Protein AF-A0A3C1UK29-F1 (afdb_monomer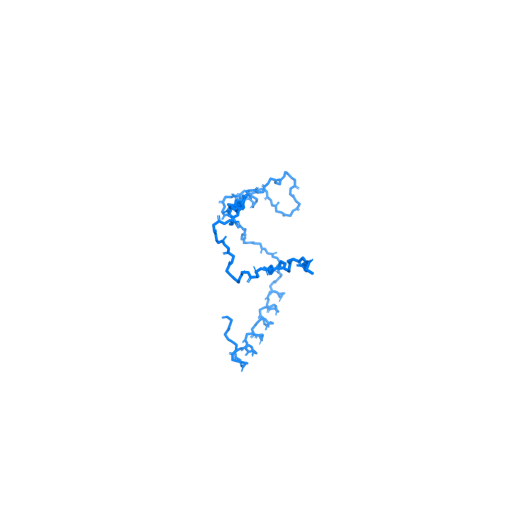_lite)

Sequence (86 aa):
MNLMTEGSDKFEITPAISKQERSNKRFEFTPASCEAPQVLNAAQIQGFNQDGFITGLRLFSPETIAEIRHYFDRLLMEALQSGGSS

Radius of gyration: 26.81 Å; chains: 1; bounding box: 46×78×38 Å

Foldseek 3Di:
DDDDDDDPPDPDPDPPPVPPPPPPDDPDDDQDPDPDDDPDDPVQSVCCRVVVDGDDDPPDDPVRVVVVVVVVVVVVVVCVVVVDDD

Secondary structure (DSSP, 8-state):
------------SS--GGG--------S------SS-SSS-HHHHHHHHHHS-------S-HHHHHHHHHHHHHHHHHHHHTT---

Structure (mmCIF, N/CA/C/O backbone):
data_AF-A0A3C1UK29-F1
#
_entry.id   AF-A0A3C1UK29-F1
#
loop_
_atom_site.group_PDB
_atom_site.id
_atom_site.type_symbol
_atom_site.label_atom_id
_atom_site.label_alt_id
_atom_site.l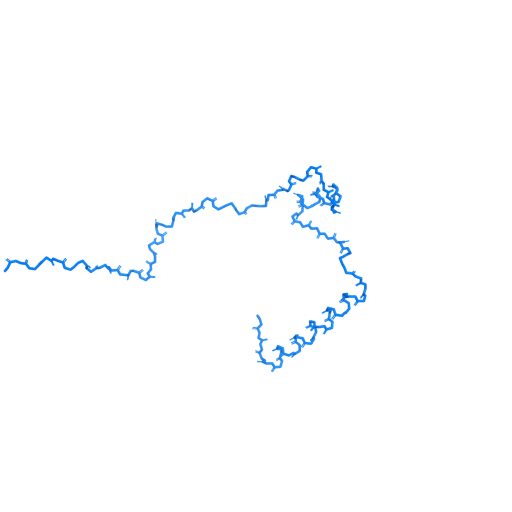abel_comp_id
_atom_site.label_asym_id
_atom_site.label_entity_id
_atom_site.label_seq_id
_atom_site.pdbx_PDB_ins_code
_atom_site.Cartn_x
_atom_site.Cartn_y
_atom_site.Cartn_z
_atom_site.occupancy
_atom_site.B_iso_or_equiv
_atom_site.auth_seq_id
_atom_site.auth_comp_id
_atom_site.auth_asym_id
_atom_site.auth_atom_id
_atom_site.pdbx_PDB_model_num
ATOM 1 N N . MET A 1 1 ? 30.044 64.68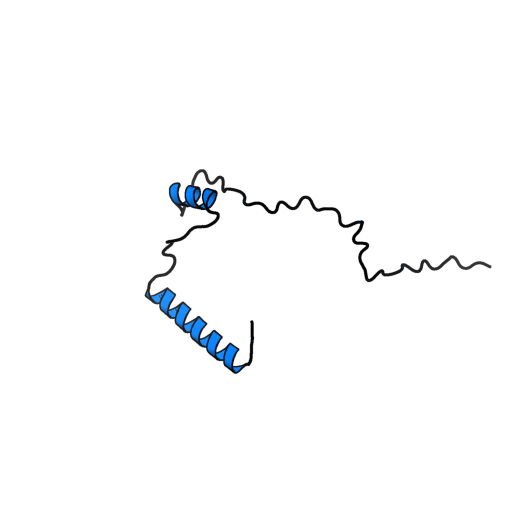9 -2.433 1.00 37.59 1 MET A N 1
ATOM 2 C CA . MET A 1 1 ? 30.344 63.881 -1.229 1.00 37.59 1 MET A CA 1
ATOM 3 C C . MET A 1 1 ? 29.038 63.771 -0.451 1.00 37.59 1 MET A C 1
ATOM 5 O O . MET A 1 1 ? 28.502 64.817 -0.134 1.00 37.59 1 MET A O 1
ATOM 9 N N . ASN A 1 2 ? 28.383 62.630 -0.232 1.00 34.50 2 ASN A N 1
ATOM 10 C CA . ASN A 1 2 ? 28.772 61.221 -0.310 1.00 34.50 2 ASN A CA 1
ATOM 11 C C . ASN A 1 2 ? 27.632 60.390 -0.918 1.00 34.50 2 ASN A C 1
ATOM 13 O O . ASN A 1 2 ? 26.464 60.625 -0.617 1.00 34.50 2 ASN A O 1
ATOM 17 N N . LEU A 1 3 ? 28.002 59.420 -1.754 1.00 38.00 3 LEU A N 1
ATOM 18 C CA . LEU A 1 3 ? 27.126 58.363 -2.248 1.00 38.00 3 LEU A CA 1
ATOM 19 C C . LEU A 1 3 ? 26.787 57.442 -1.067 1.00 38.00 3 LEU A C 1
ATOM 21 O O . LEU A 1 3 ? 27.690 57.034 -0.334 1.00 38.00 3 LEU A O 1
ATOM 25 N N . MET A 1 4 ? 25.501 57.168 -0.854 1.00 37.59 4 MET A N 1
ATOM 26 C CA . MET A 1 4 ? 25.066 56.225 0.169 1.00 37.59 4 MET A CA 1
ATOM 27 C C . MET A 1 4 ? 25.485 54.804 -0.208 1.00 37.59 4 MET A C 1
ATOM 29 O O . MET A 1 4 ? 25.379 54.380 -1.353 1.00 37.59 4 MET A O 1
ATOM 33 N N . THR A 1 5 ? 26.007 54.134 0.807 1.00 41.72 5 THR A N 1
ATOM 34 C CA . THR A 1 5 ? 26.581 52.799 0.879 1.00 41.72 5 THR A CA 1
ATOM 35 C C . THR A 1 5 ? 25.756 51.748 0.134 1.00 41.72 5 THR A C 1
ATOM 37 O O . THR A 1 5 ? 24.615 51.480 0.505 1.00 41.72 5 THR A O 1
ATOM 40 N N . GLU A 1 6 ? 26.350 51.107 -0.877 1.00 43.44 6 GLU A N 1
ATOM 41 C CA . GLU A 1 6 ? 25.832 49.845 -1.405 1.00 43.44 6 GLU A CA 1
ATOM 42 C C . GLU A 1 6 ? 25.973 48.767 -0.324 1.00 43.44 6 GLU A C 1
ATOM 44 O O . GLU A 1 6 ? 27.078 48.385 0.071 1.00 43.44 6 GLU A O 1
ATOM 49 N N . GLY A 1 7 ? 24.835 48.302 0.193 1.00 43.94 7 GLY A N 1
ATOM 50 C CA . GLY A 1 7 ? 24.767 47.084 0.986 1.00 43.94 7 GLY A CA 1
ATOM 51 C C . GLY A 1 7 ? 25.096 45.902 0.084 1.00 43.94 7 GLY A C 1
ATOM 52 O O . GLY A 1 7 ? 24.259 45.463 -0.698 1.00 43.94 7 GLY A O 1
ATOM 53 N N . SER A 1 8 ? 26.328 45.406 0.173 1.00 44.47 8 SER A N 1
ATOM 54 C CA . SER A 1 8 ? 26.698 44.114 -0.399 1.00 44.47 8 SER A CA 1
ATOM 55 C C . SER A 1 8 ? 26.031 43.024 0.433 1.00 44.47 8 SER A C 1
ATOM 57 O O . SER A 1 8 ? 26.555 42.596 1.461 1.00 44.47 8 SER A O 1
ATOM 59 N N . ASP A 1 9 ? 24.836 42.608 0.015 1.00 55.34 9 ASP A N 1
ATOM 60 C CA . ASP A 1 9 ? 24.154 41.479 0.636 1.00 55.34 9 ASP A CA 1
ATOM 61 C C . ASP A 1 9 ? 24.929 40.209 0.268 1.00 55.34 9 ASP A C 1
ATOM 63 O O . ASP A 1 9 ? 24.909 39.705 -0.859 1.00 55.34 9 ASP A O 1
ATOM 67 N N . LYS A 1 10 ? 25.762 39.778 1.210 1.00 51.94 10 LYS A N 1
ATOM 68 C CA . LYS A 1 10 ? 26.702 38.677 1.054 1.00 51.94 10 LYS A CA 1
ATOM 69 C C . LYS A 1 10 ? 25.901 37.376 0.978 1.00 51.94 10 LYS A C 1
ATOM 71 O O . LYS A 1 10 ? 25.458 36.860 1.999 1.00 51.94 10 LYS A O 1
ATOM 76 N N . PHE A 1 11 ? 25.728 36.831 -0.225 1.00 59.47 11 PHE A N 1
ATOM 77 C CA . PHE A 1 11 ? 25.173 35.488 -0.409 1.00 59.47 11 PHE A CA 1
ATOM 78 C C . PHE A 1 11 ? 26.133 34.450 0.198 1.00 59.47 11 PHE A C 1
ATOM 80 O O . PHE A 1 11 ? 27.188 34.148 -0.362 1.00 59.47 11 PHE A O 1
ATOM 87 N N . GLU A 1 12 ? 25.789 33.921 1.372 1.00 59.66 12 GLU A N 1
ATOM 88 C CA . GLU A 1 12 ? 26.534 32.842 2.024 1.00 59.66 12 GLU A CA 1
ATOM 89 C C . GLU A 1 12 ? 26.061 31.481 1.490 1.00 59.66 12 GLU A C 1
ATOM 91 O O . GLU A 1 12 ? 24.923 31.070 1.698 1.00 59.66 12 GLU A O 1
ATOM 96 N N . ILE A 1 13 ? 26.953 30.776 0.782 1.00 61.38 13 ILE A N 1
ATOM 97 C CA . ILE A 1 13 ? 26.706 29.444 0.188 1.00 61.38 13 ILE A CA 1
ATOM 98 C C . ILE A 1 13 ? 26.592 28.352 1.268 1.00 61.38 13 ILE A C 1
ATOM 100 O O . ILE A 1 13 ? 25.996 27.300 1.040 1.00 61.38 13 ILE A O 1
ATOM 104 N N . THR A 1 14 ? 27.115 28.608 2.466 1.00 52.22 14 THR A N 1
ATOM 105 C CA . THR A 1 14 ? 26.970 27.714 3.613 1.00 52.22 14 THR A CA 1
ATOM 106 C C . THR A 1 14 ? 25.864 28.268 4.502 1.00 52.22 14 THR A C 1
ATOM 108 O O . THR A 1 14 ? 26.098 29.289 5.150 1.00 52.22 14 THR A O 1
ATOM 111 N N . PRO A 1 15 ? 24.673 27.642 4.578 1.00 54.53 15 PRO A N 1
ATOM 112 C CA . PRO A 1 15 ? 23.703 28.052 5.579 1.00 54.53 15 PRO A CA 1
ATOM 113 C C . PRO A 1 15 ? 24.383 27.934 6.941 1.00 54.53 15 PRO A C 1
ATOM 115 O O . PRO A 1 15 ? 25.003 26.910 7.237 1.00 54.53 15 PRO A O 1
ATOM 118 N N . ALA A 1 16 ? 24.319 28.989 7.754 1.00 54.84 16 ALA A N 1
ATOM 119 C CA . ALA A 1 16 ? 24.771 28.940 9.134 1.00 54.84 16 ALA A CA 1
ATOM 120 C C . ALA A 1 16 ? 23.992 27.822 9.843 1.00 54.84 16 ALA A C 1
ATOM 122 O O . ALA A 1 16 ? 22.861 28.013 10.288 1.00 54.84 16 ALA A O 1
ATOM 123 N N . ILE A 1 17 ? 24.599 26.634 9.924 1.00 53.47 17 ILE A N 1
ATOM 124 C CA . ILE A 1 17 ? 23.999 25.413 10.486 1.00 53.47 17 ILE A CA 1
ATOM 125 C C . ILE A 1 17 ? 23.511 25.670 11.928 1.00 53.47 17 ILE A C 1
ATOM 127 O O . ILE A 1 17 ? 22.605 25.006 12.425 1.00 53.47 17 ILE A O 1
ATOM 131 N N . SER A 1 18 ? 24.052 26.698 12.587 1.00 52.00 18 SER A N 1
ATOM 132 C CA . SER A 1 18 ? 23.683 27.159 13.925 1.00 52.00 18 SER A CA 1
ATOM 133 C C . SER A 1 18 ? 22.325 27.866 14.038 1.00 52.00 18 SER A C 1
ATOM 135 O O . SER A 1 18 ? 21.900 28.139 15.160 1.00 52.00 18 SER A O 1
ATOM 137 N N . LYS A 1 19 ? 21.611 28.132 12.936 1.00 50.75 19 LYS A N 1
ATOM 138 C CA . LYS A 1 19 ? 20.239 28.674 12.968 1.00 50.75 19 LYS A CA 1
ATOM 139 C C . LYS A 1 19 ? 19.255 27.838 12.153 1.00 50.75 19 LYS A C 1
ATOM 141 O O . LYS A 1 19 ? 18.256 28.346 11.655 1.00 50.75 19 LYS A O 1
ATOM 146 N N . GLN A 1 20 ? 19.518 26.538 12.046 1.00 56.50 20 GLN A N 1
ATOM 147 C CA . GLN A 1 20 ? 18.467 25.592 11.712 1.00 56.50 20 GLN A CA 1
ATOM 148 C C . GLN A 1 20 ? 17.534 25.557 12.926 1.00 56.50 20 GLN A C 1
ATOM 150 O O . GLN A 1 20 ? 17.874 24.977 13.961 1.00 56.50 20 GLN A O 1
ATOM 155 N N . GLU A 1 21 ? 16.377 26.214 12.841 1.00 59.34 21 GLU A N 1
ATOM 156 C CA . GLU A 1 21 ? 15.284 25.907 13.756 1.00 59.34 21 GLU A CA 1
ATOM 157 C C . GLU A 1 21 ? 15.149 24.385 13.755 1.00 59.34 21 GLU A C 1
ATOM 159 O O . GLU A 1 21 ? 14.947 23.773 12.700 1.00 59.34 21 GLU A O 1
ATOM 164 N N . ARG A 1 22 ? 15.356 23.748 14.915 1.00 58.50 22 ARG A N 1
ATOM 165 C CA . ARG A 1 22 ? 14.990 22.346 15.093 1.00 58.50 22 ARG A CA 1
ATOM 166 C C . ARG A 1 22 ? 13.489 22.315 14.886 1.00 58.50 22 ARG A C 1
ATOM 168 O O . ARG A 1 22 ? 12.728 22.571 15.810 1.00 58.50 22 ARG A O 1
ATOM 175 N N . SER A 1 23 ? 13.072 22.118 13.641 1.00 64.56 23 SER A N 1
ATOM 176 C CA . SER A 1 23 ? 11.668 22.028 13.295 1.00 64.56 23 SER A CA 1
ATOM 177 C C . SER A 1 23 ? 11.070 20.970 14.212 1.00 64.56 23 SER A C 1
ATOM 179 O O . SER A 1 23 ? 11.669 19.898 14.333 1.00 64.56 23 SER A O 1
ATOM 181 N N . ASN A 1 24 ? 9.917 21.247 14.822 1.00 70.69 24 ASN A N 1
ATOM 182 C CA . ASN A 1 24 ? 9.145 20.300 15.636 1.00 70.69 24 ASN A CA 1
ATOM 183 C C . ASN A 1 24 ? 8.561 19.158 14.772 1.00 70.69 24 ASN A C 1
ATOM 185 O O . ASN A 1 24 ? 7.391 18.798 14.888 1.00 70.69 24 ASN A O 1
ATOM 189 N N . LYS A 1 25 ? 9.346 18.627 13.832 1.00 76.81 25 LYS A N 1
ATOM 190 C CA . LYS A 1 25 ? 8.989 17.504 12.979 1.00 76.81 25 LYS A CA 1
ATOM 191 C C . LYS A 1 25 ? 8.963 16.268 13.857 1.00 76.81 25 LYS A C 1
ATOM 193 O O . LYS A 1 25 ? 9.964 15.904 14.470 1.00 76.81 25 LYS A O 1
ATOM 198 N N . ARG A 1 26 ? 7.795 15.643 13.914 1.00 81.12 26 ARG A N 1
ATOM 199 C CA . ARG A 1 26 ? 7.604 14.377 14.606 1.00 81.12 26 ARG A CA 1
ATOM 200 C C . ARG A 1 26 ? 8.031 13.257 13.662 1.00 81.12 26 ARG A C 1
ATOM 202 O O . ARG A 1 26 ? 7.472 13.133 12.577 1.00 81.12 26 ARG A O 1
ATOM 209 N N . PHE A 1 27 ? 9.030 12.478 14.067 1.00 85.50 27 PHE A N 1
ATOM 210 C CA . PHE A 1 27 ? 9.560 11.337 13.307 1.00 85.50 27 PHE A CA 1
ATOM 211 C C . PHE A 1 27 ? 9.108 10.007 13.917 1.00 85.50 27 PHE A C 1
ATOM 213 O O . PHE A 1 27 ? 9.872 9.054 14.009 1.00 85.50 27 PHE A O 1
ATOM 220 N N . GLU A 1 28 ? 7.860 9.962 14.371 1.00 88.69 28 GLU A N 1
ATOM 221 C CA . GLU A 1 28 ? 7.289 8.814 15.066 1.00 88.69 28 GLU A CA 1
ATOM 222 C C . GLU A 1 28 ? 6.037 8.336 14.342 1.00 88.69 28 GLU A C 1
ATOM 224 O O . GLU A 1 28 ? 5.273 9.131 13.778 1.00 88.69 28 GLU A O 1
ATOM 229 N N . PHE A 1 29 ? 5.813 7.026 14.393 1.00 90.88 29 PHE A N 1
ATOM 230 C CA . PHE A 1 29 ? 4.582 6.433 13.902 1.00 90.88 29 PHE A CA 1
ATOM 231 C C . PHE A 1 29 ? 3.382 6.943 14.710 1.00 90.88 29 PHE A C 1
ATOM 233 O O . PHE A 1 29 ? 3.452 7.102 15.926 1.00 90.88 29 PHE A O 1
ATOM 240 N N . THR A 1 30 ? 2.272 7.222 14.027 1.00 91.75 30 THR A N 1
ATOM 241 C CA . THR A 1 30 ? 1.035 7.694 14.659 1.00 91.75 30 THR A CA 1
ATOM 242 C C . THR A 1 30 ? -0.103 6.745 14.305 1.00 91.75 30 THR A C 1
ATOM 244 O O . THR A 1 30 ? -0.448 6.663 13.125 1.00 91.75 30 THR A O 1
ATOM 247 N N . PRO A 1 31 ? -0.689 6.049 15.295 1.00 93.44 31 PRO A N 1
ATOM 248 C CA . PRO A 1 31 ? -1.825 5.164 15.075 1.00 93.44 31 PRO A CA 1
ATOM 249 C C . PRO A 1 31 ? -3.010 5.878 14.415 1.00 93.44 31 PRO A C 1
ATOM 251 O O . PRO A 1 31 ? -3.306 7.037 14.711 1.00 93.44 31 PRO A O 1
ATOM 254 N N . ALA A 1 32 ? -3.723 5.166 13.550 1.00 92.19 32 ALA A N 1
ATOM 255 C CA . ALA A 1 32 ? -4.958 5.624 12.935 1.00 92.19 32 ALA A CA 1
ATOM 256 C C . ALA A 1 32 ? -6.147 5.479 13.903 1.00 92.19 32 ALA A C 1
ATOM 258 O O . ALA A 1 32 ? -6.439 4.380 14.380 1.00 92.19 32 ALA A O 1
ATOM 259 N N . SER A 1 33 ? -6.884 6.570 14.142 1.00 87.25 33 SER A N 1
ATOM 260 C CA . SER A 1 33 ? -8.167 6.561 14.861 1.00 87.25 33 SER A CA 1
ATOM 261 C C . SER A 1 33 ? -9.330 6.453 13.865 1.00 87.25 33 SER A C 1
ATOM 263 O O . SER A 1 33 ? -9.989 7.439 13.540 1.00 87.25 33 SER A O 1
ATOM 265 N N . CYS A 1 34 ? -9.545 5.268 13.293 1.00 87.19 34 CYS A N 1
ATOM 266 C CA . CYS A 1 34 ? -10.654 5.039 12.363 1.00 87.19 34 CYS A CA 1
ATOM 267 C C . CYS A 1 34 ? -11.827 4.374 13.095 1.00 87.19 34 CYS A C 1
ATOM 269 O O . CYS A 1 34 ? -11.787 3.179 13.372 1.00 87.19 34 CYS A O 1
ATOM 271 N N . GLU A 1 35 ? -12.855 5.158 13.424 1.00 83.94 35 GLU A N 1
ATOM 272 C CA . GLU A 1 35 ? -14.013 4.688 14.203 1.00 83.94 35 GLU A CA 1
ATOM 273 C C . GLU A 1 35 ? -15.016 3.874 13.368 1.00 83.94 35 GLU A C 1
ATOM 275 O O . GLU A 1 35 ? -15.640 2.948 13.880 1.00 83.94 35 GLU A O 1
ATOM 280 N N . ALA A 1 36 ? -15.155 4.186 12.075 1.00 85.88 36 ALA A N 1
ATOM 281 C CA . ALA A 1 36 ? -16.109 3.542 11.169 1.00 85.88 36 ALA A CA 1
ATOM 282 C C . ALA A 1 36 ? -15.441 3.180 9.830 1.00 85.88 36 ALA A C 1
ATOM 284 O O . ALA A 1 36 ? -15.602 3.892 8.833 1.00 85.88 36 ALA A O 1
ATOM 285 N N . PRO A 1 37 ? -14.640 2.103 9.789 1.00 85.81 37 PRO A N 1
ATOM 286 C CA . PRO A 1 37 ? -13.879 1.769 8.599 1.00 85.81 37 PRO A CA 1
ATOM 287 C C . PRO A 1 37 ? -14.752 1.142 7.504 1.00 85.81 37 PRO A C 1
ATOM 289 O O . PRO A 1 37 ? -15.611 0.306 7.771 1.00 85.81 37 PRO A O 1
ATOM 292 N N . GLN A 1 38 ? -14.516 1.546 6.252 1.00 91.81 38 GLN A N 1
ATOM 293 C CA . GLN A 1 38 ? -15.297 1.090 5.089 1.00 91.81 38 GLN A CA 1
ATOM 294 C C . GLN A 1 38 ? -14.686 -0.120 4.369 1.00 91.81 38 GLN A C 1
ATOM 296 O O . GLN A 1 38 ? -15.400 -0.883 3.728 1.00 91.81 38 GLN A O 1
ATOM 301 N N . VAL A 1 39 ? -13.360 -0.270 4.436 1.00 91.00 39 VAL A N 1
ATOM 302 C CA . VAL A 1 39 ? -12.604 -1.248 3.632 1.00 91.00 39 VAL A CA 1
ATOM 303 C C . VAL A 1 39 ? -11.893 -2.255 4.524 1.00 91.00 39 VAL A C 1
ATOM 305 O O . VAL A 1 39 ? -12.031 -3.461 4.345 1.00 91.00 39 VAL A O 1
ATOM 308 N N . LEU A 1 40 ? -11.122 -1.755 5.488 1.00 92.19 40 LEU A N 1
ATOM 309 C CA . LEU A 1 40 ? -10.395 -2.580 6.442 1.00 92.19 40 LEU A CA 1
ATOM 310 C C . LEU A 1 40 ? -11.290 -2.922 7.627 1.00 92.19 40 LEU A C 1
ATOM 312 O O . LEU A 1 40 ? -12.092 -2.104 8.066 1.00 92.19 40 LEU A O 1
ATOM 316 N N . ASN A 1 41 ? -11.127 -4.113 8.186 1.00 91.81 41 ASN A N 1
ATOM 317 C CA . ASN A 1 41 ? -11.786 -4.442 9.444 1.00 91.81 41 ASN A CA 1
ATOM 318 C C . ASN A 1 41 ? -10.995 -3.895 10.647 1.00 91.81 41 ASN A C 1
ATOM 320 O O . ASN A 1 41 ? -9.824 -3.520 10.540 1.00 91.81 41 ASN A O 1
ATOM 324 N N . ALA A 1 42 ? -11.637 -3.879 11.817 1.00 91.56 42 ALA A N 1
ATOM 325 C CA . ALA A 1 42 ? -11.034 -3.374 13.049 1.00 91.56 42 ALA A CA 1
ATOM 326 C C . ALA A 1 42 ? -9.728 -4.100 13.425 1.00 91.56 42 ALA A C 1
ATOM 328 O O . ALA A 1 42 ? -8.786 -3.459 13.880 1.00 91.56 42 ALA A O 1
ATOM 329 N N . ALA A 1 43 ? -9.633 -5.412 13.180 1.00 91.69 43 ALA A N 1
ATOM 330 C CA . ALA A 1 43 ? -8.428 -6.184 13.478 1.00 91.69 43 ALA A CA 1
ATOM 331 C C . ALA A 1 43 ? -7.246 -5.791 12.574 1.00 91.69 43 ALA A C 1
ATOM 333 O O . ALA A 1 43 ? -6.117 -5.704 13.045 1.00 91.69 43 ALA A O 1
ATOM 334 N N . GLN A 1 44 ? -7.493 -5.492 11.295 1.00 93.81 44 GLN A N 1
ATOM 335 C CA . GLN A 1 44 ? -6.466 -4.989 10.376 1.00 93.81 44 GLN A CA 1
ATOM 336 C C . GLN A 1 44 ? -5.972 -3.597 10.782 1.00 93.81 44 GLN A C 1
ATOM 338 O O . GLN A 1 44 ? -4.779 -3.326 10.696 1.00 93.81 44 GLN A O 1
ATOM 343 N N . ILE A 1 45 ? -6.870 -2.728 11.256 1.00 94.56 45 ILE A N 1
ATOM 344 C CA . ILE A 1 45 ? -6.509 -1.396 11.769 1.00 94.56 45 ILE A CA 1
ATOM 345 C C . ILE A 1 45 ? -5.716 -1.516 13.070 1.00 94.56 45 ILE A C 1
ATOM 347 O O . ILE A 1 45 ? -4.731 -0.809 13.256 1.00 94.56 45 ILE A O 1
ATOM 351 N N . GLN A 1 46 ? -6.105 -2.435 13.952 1.00 93.75 46 GLN A N 1
ATOM 352 C CA . GLN A 1 46 ? -5.351 -2.721 15.166 1.00 93.75 46 GLN A CA 1
ATOM 353 C C . GLN A 1 46 ? -3.944 -3.239 14.838 1.00 93.75 46 GLN A C 1
ATOM 355 O O . GLN A 1 46 ? -2.978 -2.728 15.398 1.00 93.75 46 GLN A O 1
ATOM 360 N N . GLY A 1 47 ? -3.822 -4.188 13.903 1.00 94.44 47 GLY A N 1
ATOM 361 C CA . GLY A 1 47 ? -2.528 -4.686 13.429 1.00 94.44 47 GLY A CA 1
ATOM 362 C C . GLY A 1 47 ? -1.670 -3.571 12.833 1.00 94.44 47 GLY A C 1
ATOM 363 O O . GLY A 1 47 ? -0.525 -3.402 13.229 1.00 94.44 47 GLY A O 1
ATOM 364 N N . PHE A 1 48 ? -2.245 -2.714 11.984 1.00 95.44 48 PHE A N 1
ATOM 365 C CA . PHE A 1 48 ? -1.552 -1.526 11.475 1.00 95.44 48 PHE A CA 1
ATOM 366 C C . PHE A 1 48 ? -1.054 -0.606 12.592 1.00 95.44 48 PHE A C 1
ATOM 368 O O . PHE A 1 48 ? 0.087 -0.158 12.563 1.00 95.44 48 PHE A O 1
ATOM 375 N N . ASN A 1 49 ? -1.900 -0.327 13.582 1.00 95.19 49 ASN A N 1
ATOM 376 C CA . ASN A 1 49 ? -1.560 0.555 14.693 1.00 95.19 49 ASN A CA 1
ATOM 377 C C . ASN A 1 49 ? -0.461 -0.018 15.600 1.00 95.19 49 ASN A C 1
ATOM 379 O O . ASN A 1 49 ? 0.210 0.753 16.284 1.00 95.19 49 ASN A O 1
ATOM 383 N N . GLN A 1 50 ? -0.292 -1.340 15.612 1.00 94.69 50 GLN A N 1
ATOM 384 C CA . GLN A 1 50 ? 0.728 -2.040 16.385 1.00 94.69 50 GLN A CA 1
ATOM 385 C C . GLN A 1 50 ? 2.035 -2.218 15.600 1.00 94.69 50 GLN A C 1
ATOM 387 O O . GLN A 1 50 ? 3.107 -1.921 16.123 1.00 94.69 50 GLN A O 1
ATOM 392 N N . ASP A 1 51 ? 1.942 -2.682 14.355 1.00 95.50 51 ASP A N 1
ATOM 393 C CA . ASP A 1 51 ? 3.085 -3.137 13.556 1.00 95.50 51 ASP A CA 1
ATOM 394 C C . ASP A 1 51 ? 3.572 -2.075 12.555 1.00 95.50 51 ASP A C 1
ATOM 396 O O . ASP A 1 51 ? 4.672 -2.171 12.011 1.00 95.50 51 ASP A O 1
ATOM 400 N N . GLY A 1 52 ? 2.756 -1.051 12.291 1.00 94.81 52 GLY A N 1
ATOM 401 C CA . GLY A 1 52 ? 3.046 0.031 11.349 1.00 94.81 52 GLY A CA 1
ATOM 402 C C . GLY A 1 52 ? 2.776 -0.306 9.879 1.00 94.81 52 GLY A C 1
ATOM 403 O O . GLY A 1 52 ? 3.023 0.528 9.007 1.00 94.81 52 GLY A O 1
ATOM 404 N N . PHE A 1 53 ? 2.265 -1.503 9.573 1.00 94.69 53 PHE A N 1
ATOM 405 C CA . PHE A 1 53 ? 1.972 -1.949 8.209 1.00 94.69 53 PHE A CA 1
ATOM 406 C C . PHE A 1 53 ? 0.764 -2.898 8.150 1.00 94.69 53 PHE A C 1
ATOM 408 O O . PHE A 1 53 ? 0.293 -3.404 9.163 1.00 94.69 53 PHE A O 1
ATOM 415 N N . ILE A 1 54 ? 0.262 -3.158 6.938 1.00 94.50 54 ILE A N 1
ATOM 416 C CA . ILE A 1 54 ? -0.790 -4.150 6.669 1.00 94.50 54 ILE A CA 1
ATOM 417 C C . ILE A 1 54 ? -0.297 -5.094 5.573 1.00 94.50 54 ILE A C 1
ATOM 419 O O . ILE A 1 54 ? 0.250 -4.645 4.567 1.00 94.50 54 ILE A O 1
ATOM 423 N N . THR A 1 55 ? -0.517 -6.398 5.740 1.00 92.50 55 THR A N 1
ATOM 424 C CA . THR A 1 55 ? -0.213 -7.419 4.723 1.00 92.50 55 THR A CA 1
ATOM 425 C C . THR A 1 55 ? -1.418 -8.314 4.441 1.00 92.50 55 THR A C 1
ATOM 427 O O . THR A 1 55 ? -2.474 -8.187 5.060 1.00 92.50 55 THR A O 1
ATOM 430 N N . GLY A 1 56 ? -1.281 -9.205 3.452 1.00 89.44 56 GLY A N 1
ATOM 431 C CA . GLY A 1 56 ? -2.310 -10.195 3.121 1.00 89.44 56 GLY A CA 1
ATOM 432 C C . GLY A 1 56 ? -3.536 -9.629 2.397 1.00 89.44 56 GLY A C 1
ATOM 433 O O . GLY A 1 56 ? -4.540 -10.325 2.261 1.00 89.44 56 GLY A O 1
ATOM 434 N N . LEU A 1 57 ? -3.473 -8.383 1.916 1.00 90.75 57 LEU A N 1
ATOM 435 C CA . LEU A 1 57 ? -4.545 -7.783 1.126 1.00 90.75 57 LEU A CA 1
ATOM 436 C C . LEU A 1 57 ? -4.531 -8.345 -0.299 1.00 90.75 57 LEU A C 1
ATOM 438 O O . LEU A 1 57 ? -3.547 -8.214 -1.027 1.00 90.75 57 LEU A O 1
ATOM 442 N N . ARG A 1 58 ? -5.651 -8.936 -0.723 1.00 90.69 58 ARG A N 1
ATOM 443 C CA . ARG A 1 58 ? -5.862 -9.338 -2.119 1.00 90.69 58 ARG A CA 1
ATOM 444 C C . ARG A 1 58 ? -6.400 -8.157 -2.920 1.00 90.69 58 ARG A C 1
ATOM 446 O O . ARG A 1 58 ? -7.606 -8.024 -3.087 1.00 90.69 58 ARG A O 1
ATOM 453 N N . LEU A 1 59 ? -5.492 -7.290 -3.362 1.00 91.50 59 LEU A N 1
ATOM 454 C CA . LEU A 1 59 ? -5.826 -6.099 -4.155 1.00 91.50 59 LEU A CA 1
ATOM 455 C C . LEU A 1 59 ? -5.955 -6.393 -5.654 1.00 91.50 59 LEU A C 1
ATOM 457 O O . LEU A 1 59 ? -6.703 -5.716 -6.350 1.00 91.50 59 LEU A O 1
ATOM 461 N N . PHE A 1 60 ? -5.238 -7.405 -6.140 1.00 95.06 60 PHE A N 1
ATOM 462 C CA . PHE A 1 60 ? -5.212 -7.794 -7.546 1.00 95.06 60 PHE A CA 1
ATOM 463 C C . PHE A 1 60 ? -5.718 -9.223 -7.706 1.00 95.06 6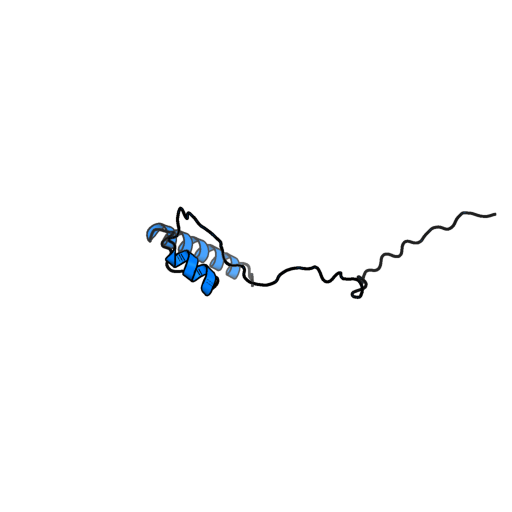0 PHE A C 1
ATOM 465 O O . PHE A 1 60 ? -5.477 -10.072 -6.840 1.00 95.06 60 PHE A O 1
ATOM 472 N N . SER A 1 61 ? -6.388 -9.496 -8.827 1.00 96.31 61 SER A N 1
ATOM 473 C CA . SER A 1 61 ? -6.634 -10.873 -9.245 1.00 96.31 61 SER A CA 1
ATOM 474 C C . SER A 1 61 ? -5.313 -11.540 -9.667 1.00 96.31 61 SER A C 1
ATOM 476 O O . SER A 1 61 ? -4.333 -10.835 -9.949 1.00 96.31 61 SER A O 1
ATOM 478 N N . PRO A 1 62 ? -5.256 -12.884 -9.718 1.00 96.75 62 PRO A N 1
ATOM 479 C CA . PRO A 1 62 ? -4.081 -13.607 -10.204 1.00 96.75 62 PRO A CA 1
ATOM 480 C C . PRO A 1 62 ? -3.641 -13.175 -11.609 1.00 96.75 62 PRO A C 1
ATOM 482 O O . PRO A 1 62 ? -2.446 -13.073 -11.879 1.00 96.75 62 PRO A O 1
ATOM 485 N N . GLU A 1 63 ? -4.597 -12.875 -12.483 1.00 97.88 63 GLU A N 1
ATOM 486 C CA . GLU A 1 63 ? -4.351 -12.456 -13.863 1.00 97.88 63 GLU A CA 1
ATOM 487 C C . GLU A 1 63 ? -3.749 -11.047 -13.892 1.00 97.88 63 GLU A C 1
ATOM 489 O O . GLU A 1 63 ? -2.686 -10.838 -14.473 1.00 97.88 63 GLU A O 1
ATOM 494 N N . THR A 1 64 ? -4.359 -10.094 -13.176 1.00 97.81 64 THR A N 1
ATOM 495 C CA . THR A 1 64 ? -3.868 -8.709 -13.124 1.00 97.81 64 THR A CA 1
ATOM 496 C C . THR A 1 64 ? -2.460 -8.623 -12.538 1.00 97.81 64 THR A C 1
ATOM 498 O O . THR A 1 64 ? -1.617 -7.893 -13.059 1.00 97.81 64 THR A O 1
ATOM 501 N N . ILE A 1 65 ? -2.159 -9.368 -11.467 1.00 97.06 65 ILE A N 1
ATOM 502 C CA . ILE A 1 65 ? -0.812 -9.321 -10.878 1.00 97.06 65 ILE A CA 1
ATOM 503 C C . ILE A 1 65 ? 0.241 -9.980 -11.781 1.00 97.06 65 ILE A C 1
ATOM 505 O O . ILE A 1 65 ? 1.397 -9.552 -11.769 1.00 97.06 65 ILE A O 1
ATOM 509 N 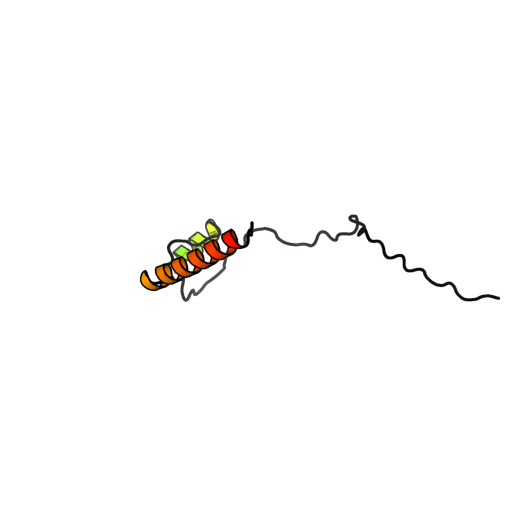N . ALA A 1 66 ? -0.144 -10.975 -12.590 1.00 97.94 66 ALA A N 1
ATOM 510 C CA . ALA A 1 66 ? 0.741 -11.575 -13.586 1.00 97.94 66 ALA A CA 1
ATOM 511 C C . ALA A 1 66 ? 1.086 -10.577 -14.704 1.00 97.94 66 ALA A C 1
ATOM 513 O O . ALA A 1 66 ? 2.258 -10.429 -15.052 1.00 97.94 66 ALA A O 1
ATOM 514 N N . GLU A 1 67 ? 0.099 -9.829 -15.203 1.00 98.25 67 GLU A N 1
ATOM 515 C CA . GLU A 1 67 ? 0.318 -8.767 -16.194 1.00 98.25 67 GLU A CA 1
ATOM 516 C C . GLU A 1 67 ? 1.238 -7.662 -15.662 1.00 98.25 67 GLU A C 1
ATOM 518 O O . GLU A 1 67 ? 2.199 -7.277 -16.334 1.00 98.25 67 GLU A O 1
ATOM 523 N N . ILE A 1 68 ? 0.995 -7.194 -14.431 1.00 97.56 68 ILE A N 1
ATOM 524 C CA . ILE A 1 68 ? 1.854 -6.203 -13.767 1.00 97.56 68 ILE A CA 1
ATOM 525 C C . ILE A 1 68 ? 3.287 -6.734 -13.663 1.00 97.56 68 ILE A C 1
ATOM 527 O O . ILE A 1 68 ? 4.230 -6.014 -13.992 1.00 97.56 68 ILE A O 1
ATOM 531 N N . ARG A 1 69 ? 3.472 -7.995 -13.249 1.00 97.56 69 ARG A N 1
ATOM 532 C CA . ARG A 1 69 ? 4.807 -8.601 -13.150 1.00 97.56 69 ARG A CA 1
ATOM 533 C C . ARG A 1 69 ? 5.521 -8.616 -14.497 1.00 97.56 69 ARG A C 1
ATOM 535 O O . ARG A 1 69 ? 6.637 -8.117 -14.576 1.00 97.56 69 ARG A O 1
ATOM 542 N N . HIS A 1 70 ? 4.860 -9.079 -15.553 1.00 98.25 70 HIS A N 1
ATOM 543 C CA . HIS A 1 70 ? 5.447 -9.081 -16.893 1.00 98.25 70 HIS A CA 1
ATOM 544 C C . HIS A 1 70 ? 5.800 -7.683 -17.397 1.00 98.25 70 HIS A C 1
ATOM 546 O O . HIS A 1 70 ? 6.811 -7.507 -18.077 1.00 98.25 70 HIS A O 1
ATOM 552 N N . TYR A 1 71 ? 4.994 -6.675 -17.069 1.00 97.94 71 TYR A N 1
ATOM 553 C CA . TYR A 1 71 ? 5.323 -5.293 -17.389 1.00 97.94 71 TYR A CA 1
ATOM 554 C C . TYR A 1 71 ? 6.616 -4.838 -16.696 1.00 97.94 71 TYR A C 1
ATOM 556 O O . TYR A 1 71 ? 7.514 -4.327 -17.366 1.00 97.94 71 TYR A O 1
ATOM 564 N N . PHE A 1 72 ? 6.747 -5.079 -15.390 1.00 97.56 72 PHE A N 1
ATOM 565 C CA . PHE A 1 72 ? 7.960 -4.733 -14.645 1.00 97.56 72 PHE A CA 1
ATOM 566 C C . PHE A 1 72 ? 9.190 -5.518 -15.110 1.00 97.56 72 PHE A C 1
ATOM 568 O O . PHE A 1 72 ? 10.266 -4.931 -15.207 1.00 97.56 72 PHE A O 1
ATOM 575 N N . ASP A 1 73 ? 9.039 -6.797 -15.459 1.00 97.38 73 ASP A N 1
ATOM 576 C CA . ASP A 1 73 ? 10.137 -7.604 -16.001 1.00 97.38 73 ASP A CA 1
ATOM 577 C C . ASP A 1 73 ? 10.687 -6.984 -17.298 1.00 97.38 73 ASP A C 1
ATOM 579 O O . ASP A 1 73 ? 11.903 -6.886 -17.473 1.00 97.38 73 ASP A O 1
ATOM 583 N N . ARG A 1 74 ? 9.809 -6.489 -18.187 1.00 97.19 74 ARG A N 1
ATOM 584 C CA . ARG A 1 74 ? 10.228 -5.774 -19.407 1.00 97.19 74 ARG A CA 1
ATOM 585 C C . ARG A 1 74 ? 10.979 -4.485 -19.094 1.00 97.19 74 ARG A C 1
ATOM 587 O O . ARG A 1 74 ? 12.061 -4.284 -19.639 1.00 97.19 74 ARG A O 1
ATOM 594 N N . LEU A 1 75 ? 10.449 -3.658 -18.192 1.00 96.19 75 LEU A N 1
ATOM 595 C CA . LEU A 1 75 ? 11.111 -2.414 -17.785 1.00 96.19 75 LEU A CA 1
ATOM 596 C C . LEU A 1 75 ? 12.494 -2.671 -17.178 1.00 96.19 75 LEU A C 1
ATOM 598 O O . LEU A 1 75 ? 13.439 -1.936 -17.456 1.00 96.19 75 LEU A O 1
ATOM 602 N N . LEU A 1 76 ? 12.626 -3.723 -16.368 1.00 95.06 76 LEU A N 1
ATOM 603 C CA . LEU A 1 76 ? 13.903 -4.097 -15.773 1.00 95.06 76 LEU A CA 1
ATOM 604 C C . LEU A 1 76 ? 14.916 -4.509 -16.847 1.00 95.06 76 LEU A C 1
ATOM 606 O O . LEU A 1 76 ? 16.063 -4.068 -16.798 1.00 95.06 76 LEU A O 1
ATOM 610 N N . MET A 1 77 ? 14.505 -5.315 -17.831 1.00 95.06 77 MET A N 1
ATOM 611 C CA . MET A 1 77 ? 15.383 -5.684 -18.948 1.00 95.06 77 MET A CA 1
ATOM 612 C C . MET A 1 77 ? 15.849 -4.458 -19.737 1.00 95.06 77 MET A C 1
ATOM 614 O O . MET A 1 77 ? 17.037 -4.347 -20.035 1.00 95.06 77 MET A O 1
ATOM 618 N N . GLU A 1 78 ? 14.941 -3.533 -20.046 1.00 94.31 78 GLU A N 1
ATOM 619 C CA . GLU A 1 78 ? 15.266 -2.287 -20.750 1.00 94.31 78 GLU A CA 1
ATOM 620 C C . GLU A 1 78 ? 16.256 -1.428 -19.943 1.00 94.31 78 GLU A C 1
ATOM 622 O O . GLU A 1 78 ? 17.265 -0.964 -20.483 1.00 94.31 78 GLU A O 1
ATOM 627 N N . ALA A 1 79 ? 16.032 -1.276 -18.632 1.00 93.56 79 ALA A N 1
ATOM 628 C CA . ALA A 1 79 ? 16.919 -0.520 -17.748 1.00 93.56 79 ALA A CA 1
ATOM 629 C C . ALA A 1 79 ? 18.330 -1.130 -17.693 1.00 93.56 79 ALA A C 1
ATOM 631 O O . ALA A 1 79 ? 19.320 -0.412 -17.859 1.00 93.56 79 ALA A O 1
ATOM 632 N N . LEU A 1 80 ? 18.428 -2.455 -17.552 1.00 92.50 80 LEU A N 1
ATOM 633 C CA . LEU A 1 80 ? 19.706 -3.172 -17.564 1.00 92.50 80 LEU A CA 1
ATOM 634 C C . LEU A 1 80 ? 20.443 -3.005 -18.900 1.00 92.50 80 LEU A C 1
ATOM 636 O O . LEU A 1 80 ? 21.652 -2.779 -18.908 1.00 92.50 80 LEU A O 1
ATOM 640 N N . GLN A 1 81 ? 19.727 -3.062 -20.027 1.00 91.19 81 GLN A N 1
ATOM 641 C CA . GLN A 1 81 ? 20.304 -2.841 -21.360 1.00 91.19 81 GLN A CA 1
ATOM 642 C C . GLN A 1 81 ? 20.802 -1.405 -21.554 1.00 91.19 81 GLN A C 1
ATOM 644 O O . GLN A 1 81 ? 21.828 -1.197 -22.199 1.00 91.19 81 GLN A O 1
ATOM 649 N N . SER A 1 82 ? 20.119 -0.420 -20.967 1.00 89.31 82 SER A N 1
ATOM 650 C CA . SER A 1 82 ? 20.559 0.982 -20.974 1.00 89.31 82 SER A CA 1
ATOM 651 C C . SER A 1 82 ? 21.726 1.283 -20.019 1.00 89.31 82 SER A C 1
ATOM 653 O O . SER A 1 82 ? 22.176 2.425 -19.953 1.00 89.31 82 SER 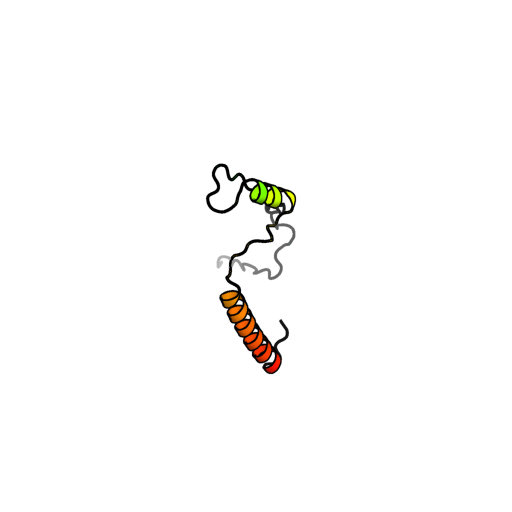A O 1
ATOM 655 N N . GLY A 1 83 ? 22.230 0.281 -19.286 1.00 81.25 83 GLY A N 1
ATOM 656 C CA . GLY A 1 83 ? 23.297 0.456 -18.297 1.00 81.25 83 GLY A CA 1
ATOM 657 C C . GLY A 1 83 ? 22.850 1.199 -17.034 1.00 81.25 83 GLY A C 1
ATOM 658 O O . GLY A 1 83 ? 23.687 1.750 -16.321 1.00 81.25 83 GLY A O 1
ATOM 659 N N . GLY A 1 84 ? 21.545 1.239 -16.754 1.00 66.50 84 GLY A N 1
ATOM 660 C CA . GLY A 1 84 ? 21.005 1.889 -15.568 1.00 66.50 84 GLY A CA 1
ATOM 661 C C . GLY A 1 84 ? 21.238 1.050 -14.313 1.00 66.50 84 GLY A C 1
ATOM 662 O O . GLY A 1 84 ? 20.664 -0.026 -14.169 1.00 66.50 84 GLY A O 1
ATOM 663 N N . SER A 1 85 ? 22.036 1.563 -13.377 1.00 57.94 85 SER A N 1
ATOM 664 C CA . SER A 1 85 ? 21.937 1.188 -11.964 1.00 57.94 85 SER A CA 1
ATOM 665 C C . SER A 1 85 ? 20.995 2.181 -11.282 1.00 57.94 85 SER A C 1
ATOM 667 O O . SER A 1 85 ? 21.276 3.381 -11.296 1.00 57.94 85 SER A O 1
ATOM 669 N N . SER A 1 86 ? 19.872 1.700 -10.743 1.00 54.91 86 SER A N 1
ATOM 670 C CA . SER A 1 86 ? 19.059 2.481 -9.795 1.00 54.91 86 SER A CA 1
ATOM 671 C C . SER A 1 86 ? 19.767 2.630 -8.454 1.00 54.91 86 SER A C 1
ATOM 673 O O . SER A 1 86 ? 20.541 1.710 -8.104 1.00 54.91 86 SER A O 1
#

pLDDT: mean 80.02, std 19.75, range [34.5, 98.25]